Protein AF-E1KMV4-F1 (afdb_monomer)

Solvent-accessible surface area (backbone atoms only — not comparable to full-atom values): 3109 Å² total; per-residue (Å²): 142,74,71,68,66,66,50,52,19,55,48,37,32,52,52,19,49,51,52,40,52,51,47,65,72,63,64,60,93,59,69,65,58,57,52,51,23,49,52,40,28,52,50,20,47,52,52,32,54,54,53,61,58,73,78,108

Organism: NCBI:txid866771

Sequence (56 aa):
MKGYIKYLGLFCVMVGLILFVVHLLAKVHGNGLLFAGLTLVIGGTVAHVKLQKRDF

Mean predicted aligned error: 8.49 Å

Secondary structure (DSSP, 8-state):
--SHHHHHHHHHHHHHHHHHHHHHHHT-SSTHHHHHHHHHHHHHHHHHHHHHHHT-

Radius of gyration: 13.46 Å; Cα contacts (8 Å, |Δi|>4): 35; chains: 1; bounding box: 31×12×42 Å

Folds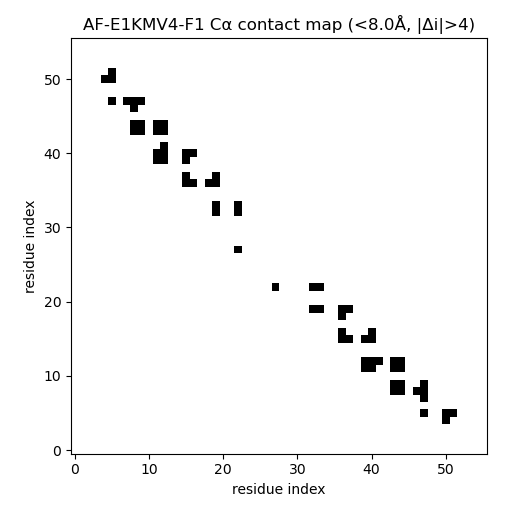eek 3Di:
DLPVQLVQLVVQLVVLVVQCVVCVVVVDPDCVSVVVSVVSNVVSNVSNVVS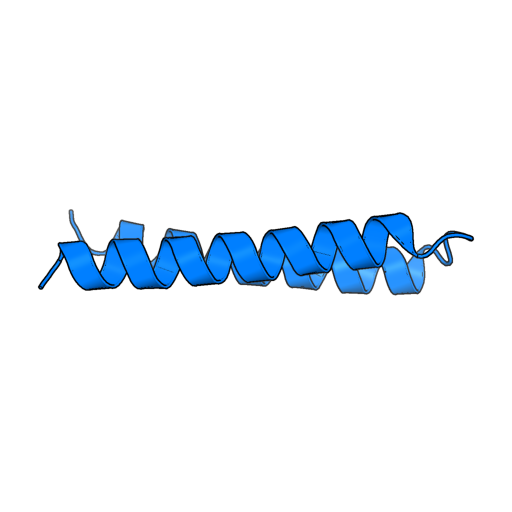VVVVD

pLDDT: mean 72.25, std 10.17, range [42.91, 83.94]

Structure (mmCIF, N/CA/C/O backbone):
data_AF-E1KMV4-F1
#
_entry.id   AF-E1KMV4-F1
#
loop_
_atom_site.group_PDB
_atom_site.id
_atom_site.type_symbol
_atom_site.label_atom_id
_atom_site.label_alt_id
_atom_site.label_comp_id
_atom_site.label_asym_id
_atom_site.label_entity_id
_atom_site.label_seq_id
_atom_site.pdbx_PDB_ins_code
_atom_site.Cartn_x
_atom_site.Cartn_y
_atom_site.Cartn_z
_atom_site.occupancy
_atom_site.B_iso_or_equiv
_atom_site.auth_seq_id
_atom_site.auth_comp_id
_atom_site.auth_asym_id
_atom_site.auth_atom_id
_atom_site.pdbx_PDB_model_num
ATOM 1 N N . MET A 1 1 ? -5.691 -4.521 24.325 1.00 48.94 1 MET A N 1
ATOM 2 C CA . MET A 1 1 ? -4.841 -4.518 23.111 1.00 48.94 1 MET A CA 1
ATOM 3 C C . MET A 1 1 ? -5.701 -4.636 21.838 1.00 48.94 1 MET A C 1
ATOM 5 O O . MET A 1 1 ? -5.614 -5.634 21.145 1.00 48.94 1 MET A O 1
ATOM 9 N N . LYS A 1 2 ? -6.576 -3.659 21.535 1.00 49.50 2 LYS A N 1
ATOM 10 C CA . LYS A 1 2 ? -7.478 -3.699 20.352 1.00 49.50 2 LYS A CA 1
ATOM 11 C C . LYS A 1 2 ? -7.242 -2.565 19.335 1.00 49.50 2 LYS A C 1
ATOM 13 O O . LYS A 1 2 ? -7.756 -2.615 18.231 1.00 49.50 2 LYS A O 1
ATOM 18 N N . GLY A 1 3 ? -6.421 -1.562 19.667 1.00 54.97 3 GLY A N 1
ATOM 19 C CA . GLY A 1 3 ? -6.205 -0.386 18.809 1.00 54.97 3 GLY A CA 1
ATOM 20 C C . GLY A 1 3 ? -5.260 -0.594 17.619 1.00 54.97 3 GLY A C 1
ATOM 21 O O . GLY A 1 3 ? -5.362 0.128 16.635 1.00 54.97 3 GLY A O 1
ATOM 22 N N . TYR A 1 4 ? -4.368 -1.591 17.667 1.00 58.94 4 TYR A N 1
ATOM 23 C CA . TYR A 1 4 ? -3.343 -1.802 16.629 1.00 58.94 4 TYR A CA 1
ATOM 24 C C . TYR A 1 4 ? -3.908 -2.248 15.275 1.00 58.94 4 TYR A C 1
ATOM 26 O O . TYR A 1 4 ? -3.325 -1.962 14.233 1.00 58.94 4 TYR A O 1
ATOM 34 N N . ILE A 1 5 ? -5.067 -2.906 15.277 1.00 60.75 5 ILE A N 1
ATOM 35 C CA . ILE A 1 5 ? -5.676 -3.477 14.070 1.00 60.75 5 ILE A CA 1
ATOM 36 C C . ILE A 1 5 ? -6.176 -2.363 13.134 1.00 60.75 5 ILE A C 1
ATOM 38 O O . ILE A 1 5 ? -6.109 -2.493 11.913 1.00 60.75 5 ILE A O 1
ATOM 42 N N . LYS A 1 6 ? -6.571 -1.217 13.706 1.00 60.84 6 LYS A N 1
ATOM 43 C CA . LYS A 1 6 ? -6.946 -0.003 12.968 1.00 60.84 6 LYS A CA 1
ATOM 44 C C . LYS A 1 6 ? -5.785 0.543 12.128 1.00 60.84 6 LYS A C 1
ATOM 46 O O . LYS A 1 6 ? -5.969 0.918 10.979 1.00 60.84 6 LYS A O 1
ATOM 51 N N . TYR A 1 7 ? -4.563 0.516 12.655 1.00 69.88 7 TYR A N 1
ATOM 52 C CA . TYR A 1 7 ? -3.385 1.015 11.936 1.00 69.88 7 TYR A CA 1
ATOM 53 C C . TYR A 1 7 ? -2.903 0.072 10.833 1.00 69.88 7 TYR A C 1
ATOM 55 O O . TYR A 1 7 ? -2.217 0.506 9.914 1.00 69.88 7 TYR A O 1
ATOM 63 N N . LEU A 1 8 ? -3.291 -1.201 10.885 1.00 72.81 8 LEU A N 1
ATOM 64 C CA . LEU A 1 8 ? -2.845 -2.232 9.949 1.00 72.81 8 LEU A CA 1
ATOM 65 C C . LEU A 1 8 ? -3.347 -1.958 8.521 1.00 72.81 8 LEU A C 1
ATOM 6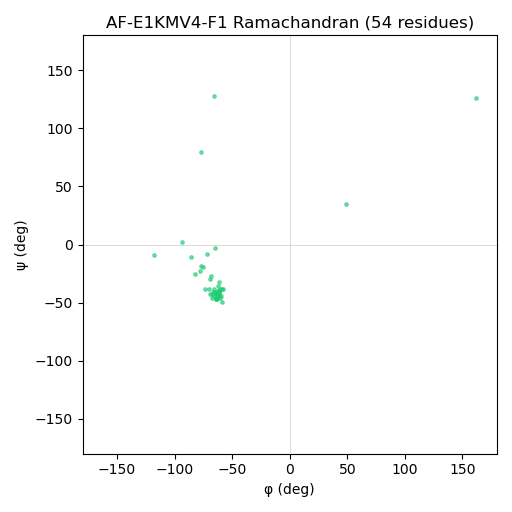7 O O . LEU A 1 8 ? -2.606 -2.109 7.550 1.00 72.81 8 LEU A O 1
ATOM 71 N N . GLY A 1 9 ? -4.580 -1.464 8.388 1.00 70.69 9 GLY A N 1
ATOM 72 C CA . GLY A 1 9 ? -5.115 -1.053 7.091 1.00 70.69 9 GLY A CA 1
ATOM 73 C C . GLY A 1 9 ? -4.516 0.261 6.576 1.00 70.69 9 GLY A C 1
ATOM 74 O O . GLY A 1 9 ? -4.195 0.356 5.393 1.00 70.69 9 GLY A O 1
ATOM 75 N N . LEU A 1 10 ? -4.270 1.233 7.463 1.00 74.75 10 LEU A N 1
ATOM 76 C CA . LEU A 1 10 ? -3.579 2.479 7.106 1.00 74.75 10 LEU A CA 1
ATOM 77 C C . LEU A 1 10 ? -2.147 2.201 6.617 1.00 74.75 10 LEU A C 1
ATOM 79 O O . LEU A 1 10 ? -1.703 2.764 5.620 1.00 74.75 10 LEU A O 1
ATOM 83 N N . PHE A 1 11 ? -1.452 1.275 7.281 1.00 81.25 11 PHE A N 1
ATOM 84 C CA . PHE A 1 11 ? -0.120 0.818 6.898 1.00 81.25 11 PHE A CA 1
ATOM 85 C C . PHE A 1 11 ? -0.124 0.179 5.506 1.00 81.25 11 PHE A C 1
ATOM 87 O O . PHE A 1 11 ? 0.745 0.469 4.690 1.00 81.25 11 PHE A O 1
ATOM 94 N N . CYS A 1 12 ? -1.139 -0.631 5.196 1.00 77.19 12 CYS A N 1
ATOM 95 C CA . CYS A 1 12 ? -1.287 -1.267 3.888 1.00 77.19 12 CYS A CA 1
ATOM 96 C C . CYS A 1 12 ? -1.477 -0.236 2.758 1.00 77.19 12 CYS A C 1
ATOM 98 O O . CYS A 1 12 ? -0.837 -0.337 1.710 1.00 77.19 12 CYS A O 1
ATOM 100 N N . VAL A 1 13 ? -2.279 0.808 2.999 1.00 79.44 13 VAL A N 1
ATOM 101 C CA . VAL A 1 13 ? -2.437 1.938 2.065 1.00 79.44 13 VAL A CA 1
ATOM 102 C C . VAL A 1 13 ? -1.118 2.695 1.891 1.00 79.44 13 VAL A C 1
ATOM 104 O O . VAL A 1 13 ? -0.728 2.999 0.764 1.00 79.44 13 VAL A O 1
ATOM 107 N N . MET A 1 14 ? -0.401 2.956 2.987 1.00 82.94 14 MET A N 1
ATOM 108 C CA . MET A 1 14 ? 0.875 3.673 2.957 1.00 82.94 14 MET A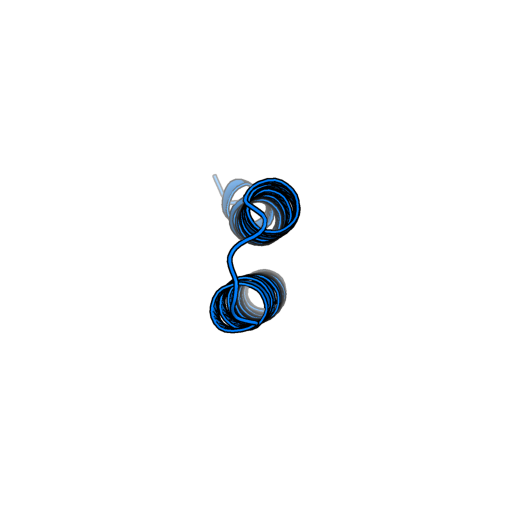 CA 1
ATOM 109 C C . MET A 1 14 ? 1.943 2.903 2.1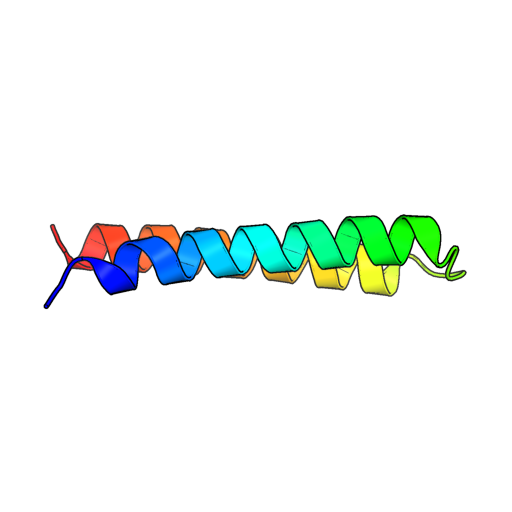66 1.00 82.94 14 MET A C 1
ATOM 111 O O . MET A 1 14 ? 2.631 3.484 1.329 1.00 82.94 14 MET A O 1
ATOM 115 N N . VAL A 1 15 ? 2.032 1.584 2.360 1.00 82.88 15 VAL A N 1
ATOM 116 C CA . VAL A 1 15 ? 2.931 0.700 1.599 1.00 82.88 15 VAL A CA 1
ATOM 117 C C . VAL A 1 15 ? 2.554 0.660 0.115 1.00 82.88 15 VAL A C 1
ATOM 119 O O . VAL A 1 15 ? 3.438 0.749 -0.737 1.00 82.88 15 VAL A O 1
ATOM 122 N N . GLY A 1 16 ? 1.258 0.591 -0.210 1.00 80.19 16 GLY A N 1
ATOM 123 C CA . GLY A 1 16 ? 0.781 0.652 -1.596 1.00 80.19 16 GLY A CA 1
ATOM 124 C C . GLY A 1 16 ? 1.146 1.965 -2.294 1.00 80.19 16 GLY A C 1
ATOM 125 O O . GLY A 1 16 ? 1.549 1.957 -3.457 1.00 80.19 16 GLY A O 1
ATOM 126 N N . LEU A 1 17 ? 1.092 3.084 -1.568 1.00 82.69 17 LEU A N 1
ATOM 127 C CA . LEU A 1 17 ? 1.489 4.393 -2.085 1.00 82.69 17 LEU A CA 1
ATOM 128 C C . LEU A 1 17 ? 3.004 4.489 -2.320 1.00 82.69 17 LEU A C 1
ATOM 130 O O . LEU A 1 17 ? 3.432 4.992 -3.356 1.00 82.69 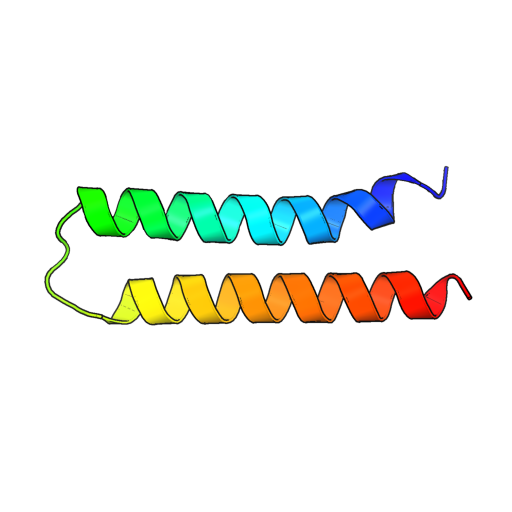17 LEU A O 1
ATOM 134 N N . ILE A 1 18 ? 3.821 3.971 -1.398 1.00 83.94 18 ILE A N 1
ATOM 135 C CA . ILE A 1 18 ? 5.285 3.938 -1.554 1.00 83.94 18 ILE A CA 1
ATOM 136 C C . ILE A 1 18 ? 5.670 3.106 -2.782 1.00 83.94 18 ILE A C 1
ATOM 138 O O . ILE A 1 18 ? 6.485 3.550 -3.590 1.00 83.94 18 ILE A O 1
ATOM 142 N N . LEU A 1 19 ? 5.042 1.941 -2.973 1.00 77.56 19 LEU A N 1
ATOM 143 C CA . LEU A 1 19 ? 5.223 1.118 -4.173 1.00 77.56 19 LEU A CA 1
ATOM 144 C C . LEU A 1 19 ? 4.874 1.882 -5.455 1.00 77.56 19 LEU A C 1
ATOM 146 O O . LEU A 1 19 ? 5.582 1.754 -6.452 1.00 77.56 19 LEU A O 1
ATOM 150 N N . PHE A 1 20 ? 3.834 2.716 -5.417 1.00 76.38 20 PHE A N 1
ATOM 151 C CA . PHE A 1 20 ? 3.441 3.562 -6.542 1.00 76.38 20 PHE A CA 1
ATOM 152 C C . PHE A 1 20 ? 4.524 4.594 -6.892 1.00 76.38 20 PHE A C 1
ATOM 154 O O . PHE A 1 20 ? 4.894 4.734 -8.057 1.00 76.38 20 PHE A O 1
ATOM 161 N N . VAL A 1 21 ? 5.084 5.271 -5.884 1.00 81.00 21 VAL A N 1
ATOM 162 C CA . VAL A 1 21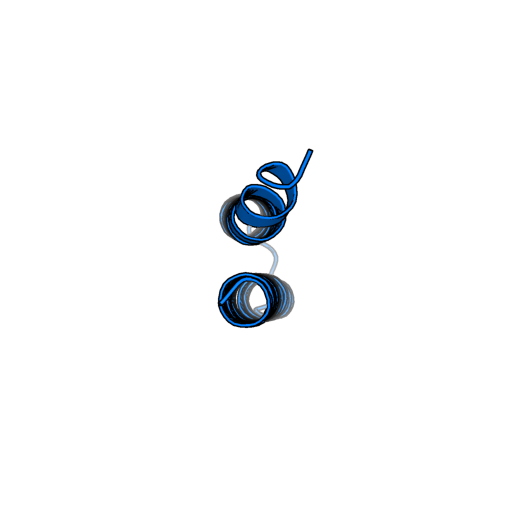 ? 6.162 6.263 -6.058 1.00 81.00 21 VAL A CA 1
ATOM 163 C C . VAL A 1 21 ? 7.450 5.609 -6.560 1.00 81.00 21 VAL A C 1
ATOM 165 O O . VAL A 1 21 ? 8.071 6.113 -7.496 1.00 81.00 21 VAL A O 1
ATOM 168 N N . VAL A 1 22 ? 7.833 4.463 -5.986 1.00 80.94 22 VAL A N 1
ATOM 169 C CA . VAL A 1 22 ? 9.005 3.690 -6.426 1.00 80.94 22 VAL A CA 1
ATOM 170 C C . VAL A 1 22 ? 8.831 3.232 -7.867 1.00 80.94 22 VAL A C 1
ATOM 172 O O . VAL A 1 22 ? 9.778 3.302 -8.643 1.00 80.94 22 VAL A O 1
ATOM 175 N N . HIS A 1 23 ? 7.627 2.816 -8.260 1.00 73.62 23 HIS A N 1
ATOM 176 C CA . HIS A 1 23 ? 7.373 2.417 -9.635 1.00 73.62 23 HIS A CA 1
ATOM 177 C C . HIS A 1 23 ? 7.478 3.580 -10.626 1.00 73.62 23 HIS A C 1
ATOM 179 O O . HIS A 1 23 ? 8.058 3.425 -11.702 1.00 73.62 23 HIS A O 1
ATOM 185 N N . LEU A 1 24 ? 6.964 4.749 -10.236 1.00 72.62 24 LEU A N 1
ATOM 186 C CA . LEU A 1 24 ? 7.063 5.979 -11.018 1.00 72.62 24 LEU A CA 1
ATOM 187 C C . LEU A 1 24 ? 8.533 6.394 -11.220 1.00 72.62 24 LEU A C 1
ATOM 189 O O . LEU A 1 24 ? 8.923 6.764 -12.327 1.00 72.62 24 LEU A O 1
ATOM 193 N N . LEU A 1 25 ? 9.354 6.275 -10.170 1.00 76.94 25 LEU A N 1
ATOM 194 C CA . LEU A 1 25 ? 10.799 6.540 -10.202 1.00 76.94 25 LEU A CA 1
ATOM 195 C C . LEU A 1 25 ? 11.583 5.490 -10.999 1.00 76.94 25 LEU A C 1
ATOM 197 O O . LEU A 1 25 ? 12.515 5.839 -11.720 1.00 76.94 25 LEU A O 1
ATOM 201 N N . ALA A 1 26 ? 11.199 4.216 -10.898 1.00 76.62 26 ALA A N 1
ATOM 202 C CA . ALA A 1 26 ? 11.862 3.105 -11.577 1.00 76.62 26 ALA A CA 1
ATOM 203 C C . ALA A 1 26 ? 11.612 3.079 -13.095 1.00 76.62 26 ALA A C 1
ATOM 205 O O . ALA A 1 26 ? 12.249 2.289 -13.790 1.00 76.62 26 ALA A O 1
ATOM 206 N N . LYS A 1 27 ? 10.711 3.930 -13.617 1.00 67.25 27 LYS A N 1
ATOM 207 C CA . LYS A 1 27 ? 10.452 4.108 -15.059 1.00 67.25 27 LYS A CA 1
ATOM 208 C C . LYS A 1 27 ? 10.243 2.775 -15.799 1.00 67.25 27 LYS A C 1
ATOM 210 O O . LYS A 1 27 ? 10.657 2.604 -16.945 1.00 67.25 27 LYS A O 1
ATOM 215 N N . VAL A 1 28 ? 9.616 1.811 -15.123 1.00 66.81 28 VAL A N 1
ATOM 216 C CA . VAL A 1 28 ? 9.353 0.481 -15.677 1.00 66.81 28 VAL A CA 1
ATOM 217 C C . VAL A 1 28 ? 8.380 0.616 -16.843 1.00 66.81 28 VAL A C 1
ATOM 219 O O . VAL A 1 28 ? 7.311 1.214 -16.729 1.00 66.81 28 VAL A O 1
ATOM 222 N N . HIS A 1 29 ? 8.764 0.049 -17.983 1.00 63.28 29 HIS A N 1
ATOM 223 C CA . HIS A 1 29 ? 7.990 0.078 -19.216 1.00 63.28 29 HIS A CA 1
ATOM 224 C C . HIS A 1 29 ? 6.843 -0.945 -19.121 1.00 63.28 29 HIS A C 1
ATOM 226 O O . HIS A 1 29 ? 6.951 -2.073 -19.594 1.00 63.28 29 HIS A O 1
ATOM 232 N N . GLY A 1 30 ? 5.762 -0.578 -18.431 1.00 64.62 30 GLY A N 1
ATOM 233 C CA . GLY A 1 30 ? 4.555 -1.398 -18.325 1.00 64.62 30 GLY A CA 1
ATOM 234 C C . GLY A 1 30 ? 3.651 -0.992 -17.162 1.00 64.62 30 GLY A C 1
ATOM 235 O O . GLY A 1 30 ? 4.066 -0.999 -16.009 1.00 64.62 30 GLY A O 1
ATOM 236 N N . ASN A 1 31 ? 2.372 -0.724 -17.446 1.00 70.31 31 ASN A N 1
ATOM 237 C CA . ASN A 1 31 ? 1.368 -0.333 -16.444 1.00 70.31 31 ASN A CA 1
ATOM 238 C C . ASN A 1 31 ? 1.048 -1.413 -15.390 1.00 70.31 31 ASN A C 1
ATOM 240 O O . ASN A 1 31 ? 0.260 -1.156 -14.480 1.00 70.31 31 ASN A O 1
ATOM 244 N N . GLY A 1 32 ? 1.626 -2.614 -15.488 1.00 72.94 32 GLY A N 1
ATOM 245 C CA . GLY A 1 32 ? 1.300 -3.748 -14.619 1.00 72.94 32 GLY A CA 1
ATOM 246 C C . GLY A 1 32 ? 1.523 -3.470 -13.132 1.00 72.94 32 GLY A C 1
ATOM 247 O O . GLY A 1 32 ? 0.699 -3.851 -12.306 1.00 72.94 32 GLY A O 1
ATOM 248 N N . LEU A 1 33 ? 2.582 -2.746 -12.770 1.00 70.56 33 LEU A N 1
ATOM 249 C CA . LEU A 1 33 ? 2.869 -2.458 -11.361 1.00 70.56 33 LEU A CA 1
ATOM 250 C C . LEU A 1 33 ? 2.057 -1.265 -10.829 1.00 70.56 33 LEU A C 1
ATOM 252 O O . LEU A 1 33 ? 1.773 -1.222 -9.636 1.00 70.56 33 LEU A O 1
ATOM 256 N N . LEU A 1 34 ? 1.633 -0.334 -11.698 1.00 74.88 34 LEU A N 1
ATOM 257 C CA . LEU A 1 34 ? 0.638 0.687 -11.339 1.00 74.88 34 LEU A CA 1
ATOM 258 C C . LEU A 1 34 ? -0.689 0.017 -10.983 1.00 74.88 34 LEU A C 1
ATOM 260 O O . LEU A 1 34 ? -1.286 0.351 -9.962 1.00 74.88 34 LEU A O 1
ATOM 264 N N . PHE A 1 35 ? -1.115 -0.966 -11.783 1.00 79.88 35 PHE A N 1
ATOM 265 C CA . PHE A 1 35 ? -2.298 -1.773 -11.486 1.00 79.88 35 PHE A CA 1
ATOM 266 C C . PHE A 1 35 ? -2.124 -2.585 -10.202 1.00 79.88 35 PHE A C 1
ATOM 268 O O . PHE A 1 35 ? -3.014 -2.556 -9.359 1.00 79.88 35 PHE A O 1
ATOM 275 N N . ALA A 1 36 ? -0.973 -3.231 -10.001 1.00 78.94 36 ALA A N 1
ATOM 276 C CA . ALA A 1 36 ? -0.693 -3.968 -8.769 1.00 78.94 36 ALA A CA 1
ATOM 277 C C . ALA A 1 36 ? -0.737 -3.058 -7.528 1.00 78.94 36 ALA A C 1
ATOM 279 O O . ALA A 1 36 ? -1.376 -3.406 -6.536 1.00 78.94 36 ALA A O 1
ATOM 280 N N . GLY A 1 37 ? -0.128 -1.869 -7.600 1.00 77.62 37 GLY A N 1
ATOM 281 C CA . GLY A 1 37 ? -0.183 -0.863 -6.537 1.00 77.62 37 GLY A CA 1
ATOM 282 C C . GLY A 1 37 ? -1.610 -0.382 -6.271 1.00 77.62 37 GLY A C 1
ATOM 283 O O . GLY A 1 37 ? -2.029 -0.304 -5.117 1.00 77.62 37 GLY A O 1
ATOM 284 N N . LEU A 1 38 ? -2.394 -0.145 -7.325 1.00 81.69 38 LEU A N 1
ATOM 285 C CA . LEU A 1 38 ? -3.796 0.257 -7.213 1.00 81.69 38 LEU A CA 1
ATOM 286 C C . LEU A 1 38 ? -4.649 -0.835 -6.549 1.00 81.69 38 LEU A C 1
ATOM 288 O O . LEU A 1 38 ? -5.404 -0.547 -5.621 1.00 81.69 38 LEU A O 1
ATOM 292 N N . THR A 1 39 ? -4.509 -2.094 -6.971 1.00 82.50 39 THR A N 1
ATOM 293 C CA . THR A 1 39 ? -5.218 -3.230 -6.364 1.00 82.50 39 THR A CA 1
ATOM 294 C C . THR A 1 39 ? -4.819 -3.415 -4.901 1.00 82.50 39 THR A C 1
ATOM 296 O O . THR A 1 39 ? -5.680 -3.717 -4.075 1.00 82.50 39 THR A O 1
ATOM 299 N N . LEU A 1 40 ? -3.552 -3.169 -4.551 1.00 78.50 40 LEU A N 1
ATOM 300 C CA . LEU A 1 40 ? -3.066 -3.232 -3.173 1.00 78.50 40 LEU A CA 1
ATOM 301 C C . LEU A 1 40 ? -3.665 -2.118 -2.301 1.00 78.50 40 LEU A C 1
ATOM 303 O O . LEU A 1 40 ? -4.117 -2.387 -1.190 1.00 78.50 40 LEU A O 1
ATOM 307 N N . VAL A 1 41 ? -3.742 -0.886 -2.817 1.00 81.75 41 VAL A N 1
ATOM 308 C CA . VAL A 1 41 ? -4.379 0.248 -2.124 1.00 81.75 41 VAL A CA 1
ATOM 309 C C . VAL A 1 41 ? -5.875 0.000 -1.932 1.00 81.75 41 VAL A C 1
ATOM 311 O O . VAL A 1 41 ? -6.390 0.185 -0.826 1.00 81.75 41 VAL A O 1
ATOM 314 N N . ILE A 1 42 ? -6.576 -0.467 -2.970 1.00 83.56 42 ILE A N 1
ATOM 315 C CA . ILE A 1 42 ? -8.008 -0.789 -2.893 1.00 83.56 42 ILE A CA 1
ATOM 316 C C . ILE A 1 42 ? -8.236 -1.938 -1.903 1.00 83.56 42 ILE A C 1
ATOM 318 O O . ILE A 1 42 ? -9.0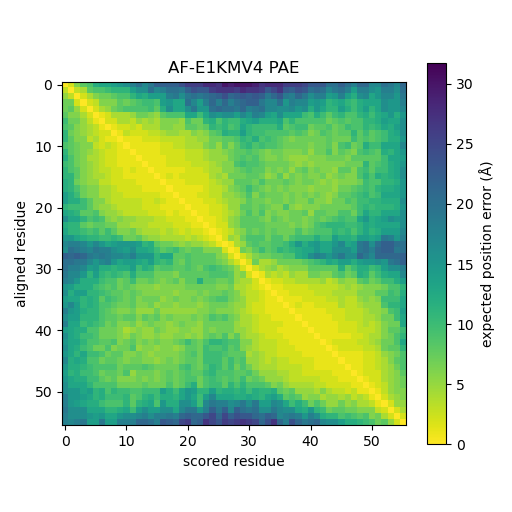89 -1.827 -1.023 1.00 83.56 42 ILE A O 1
ATOM 322 N N . GLY A 1 43 ? -7.444 -3.010 -1.985 1.00 83.25 43 GLY A N 1
ATOM 323 C CA . GLY A 1 43 ? -7.518 -4.153 -1.074 1.00 83.25 43 GLY A CA 1
ATOM 324 C C . GLY A 1 43 ? -7.251 -3.765 0.382 1.00 83.25 43 GLY A C 1
ATOM 325 O O . GLY A 1 43 ? -8.031 -4.123 1.265 1.00 83.25 43 GLY A O 1
ATOM 326 N N . GLY A 1 44 ? -6.211 -2.964 0.628 1.00 79.12 44 GLY A N 1
ATOM 327 C CA . GLY A 1 44 ? -5.886 -2.422 1.948 1.00 79.12 44 GLY A CA 1
ATOM 328 C C . GLY A 1 44 ? -6.990 -1.521 2.504 1.00 79.12 44 GLY A C 1
ATOM 329 O O . GLY A 1 44 ? -7.350 -1.638 3.676 1.00 79.12 44 GLY A O 1
ATOM 330 N N . THR A 1 45 ? -7.605 -0.693 1.656 1.00 80.50 45 THR A N 1
ATOM 331 C CA . THR A 1 45 ? -8.730 0.177 2.037 1.00 80.50 45 THR A CA 1
ATOM 332 C C . THR A 1 45 ? -9.981 -0.635 2.378 1.00 80.50 45 THR A C 1
ATOM 334 O O . THR A 1 45 ? -10.602 -0.410 3.417 1.00 80.50 45 THR A O 1
ATOM 337 N N . VAL A 1 46 ? -10.342 -1.626 1.557 1.00 81.06 46 VAL A N 1
ATOM 338 C CA . VAL A 1 46 ? -11.496 -2.505 1.816 1.00 81.06 46 VAL A CA 1
ATOM 339 C C . VAL A 1 46 ? -11.281 -3.330 3.085 1.00 81.06 46 VAL A C 1
ATOM 341 O O . VAL A 1 46 ? -12.203 -3.452 3.894 1.00 81.06 46 VAL A O 1
ATOM 344 N N . ALA A 1 47 ? -10.072 -3.858 3.297 1.00 77.50 47 ALA A N 1
ATOM 345 C CA . ALA A 1 47 ? -9.710 -4.568 4.520 1.00 77.50 47 ALA A CA 1
ATOM 346 C C . ALA A 1 47 ? -9.799 -3.652 5.749 1.00 77.50 47 ALA A C 1
ATOM 348 O O . ALA A 1 47 ? -10.391 -4.050 6.752 1.00 77.50 47 ALA A O 1
ATOM 349 N N . HIS A 1 48 ? -9.303 -2.413 5.652 1.00 73.12 48 HIS A N 1
ATOM 350 C CA . HIS A 1 48 ? -9.411 -1.407 6.710 1.00 73.12 48 HIS A CA 1
ATOM 351 C C . HIS A 1 48 ? -10.873 -1.109 7.066 1.00 73.12 48 HIS A C 1
ATOM 353 O O . HIS A 1 48 ? -11.252 -1.171 8.233 1.00 73.12 48 HIS A O 1
ATOM 359 N N . VAL A 1 49 ? -11.721 -0.852 6.064 1.00 75.62 49 VAL A N 1
ATOM 360 C CA . VAL A 1 49 ? -13.149 -0.559 6.269 1.00 75.62 49 VAL A CA 1
ATOM 361 C C . VAL A 1 49 ? -13.892 -1.771 6.841 1.00 75.62 49 VAL A C 1
ATOM 363 O O . VAL A 1 49 ? -14.713 -1.609 7.744 1.00 75.62 49 VAL A O 1
ATOM 366 N N . LYS A 1 50 ? -13.607 -2.994 6.367 1.00 73.00 50 LYS A N 1
ATOM 367 C CA . LYS A 1 50 ? -14.205 -4.220 6.929 1.00 73.00 50 LYS A CA 1
ATOM 368 C C . LYS A 1 50 ? -13.776 -4.467 8.371 1.00 73.00 50 LYS A C 1
ATOM 370 O O . LYS A 1 50 ? -14.614 -4.873 9.168 1.00 73.00 50 LYS A O 1
ATOM 375 N N . LEU A 1 51 ? -12.504 -4.249 8.698 1.00 67.81 51 LEU A N 1
ATOM 376 C CA . LEU A 1 51 ? -12.001 -4.378 10.066 1.00 67.81 51 LEU A CA 1
ATOM 377 C C . LEU A 1 51 ? -12.664 -3.345 10.978 1.00 67.81 51 LEU A C 1
ATOM 379 O O . LEU A 1 51 ? -13.222 -3.715 12.002 1.00 67.81 51 LEU A O 1
ATOM 383 N N . GLN A 1 52 ? -12.736 -2.086 10.542 1.00 65.06 52 GLN A N 1
ATOM 384 C CA . GLN A 1 52 ? -13.380 -1.016 11.301 1.00 65.06 52 GLN A CA 1
ATOM 385 C C . GLN A 1 52 ? -14.881 -1.261 11.541 1.00 65.06 52 GLN A C 1
ATOM 387 O O . GLN A 1 52 ? -15.395 -0.871 12.585 1.00 65.06 52 GLN A O 1
ATOM 392 N N . LYS A 1 53 ? -15.584 -1.918 10.608 1.00 58.44 53 LYS A N 1
ATOM 393 C CA . LYS A 1 53 ? -16.999 -2.299 10.769 1.00 58.44 53 LYS A CA 1
ATOM 394 C C . LYS A 1 53 ? -17.232 -3.516 11.672 1.00 58.44 53 LYS A C 1
ATOM 396 O O . LYS A 1 53 ? -18.361 -3.703 12.095 1.00 58.44 53 LYS A O 1
ATOM 401 N N . ARG A 1 54 ? -16.223 -4.357 11.930 1.00 55.19 54 ARG A N 1
ATOM 402 C CA . ARG A 1 54 ? -16.342 -5.521 12.838 1.00 55.19 54 ARG A CA 1
ATOM 403 C C . ARG A 1 54 ? -16.094 -5.161 14.306 1.00 55.19 54 ARG A C 1
ATOM 405 O O . ARG A 1 54 ? -16.346 -5.991 15.169 1.00 55.19 54 ARG A O 1
ATOM 412 N N . ASP A 1 55 ? -15.596 -3.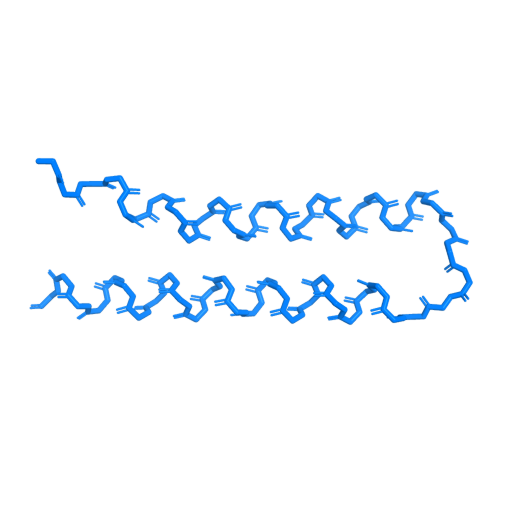954 14.562 1.00 50.25 55 ASP A N 1
ATOM 413 C CA . ASP A 1 55 ? -15.436 -3.369 15.898 1.00 50.25 55 ASP A CA 1
ATOM 414 C C . ASP A 1 55 ? -16.640 -2.492 16.328 1.00 50.25 55 ASP A C 1
ATOM 416 O O . ASP A 1 55 ? -16.596 -1.912 17.412 1.00 50.25 55 ASP A O 1
ATOM 420 N N . PHE A 1 56 ? -17.689 -2.384 15.498 1.00 42.91 56 PHE A N 1
ATOM 421 C CA . PHE A 1 56 ? -18.983 -1.753 15.813 1.00 42.91 56 PHE A CA 1
ATOM 422 C C . PHE A 1 56 ? -20.045 -2.823 16.073 1.00 42.91 56 PHE A C 1
ATOM 424 O O . PHE A 1 56 ? -20.904 -2.577 16.947 1.00 42.91 56 PHE A O 1
#

Nearest PDB structures (foldseek):
  6s1k-assembly1_K  TM=8.481E-01  e=6.988E+00  Escherichia coli str. K-12 substr. MG1655star
  2rmk-assembly1_B  TM=7.650E-01  e=8.946E+00  Homo sapiens
  6bml-assembly1_A  TM=5.760E-01  e=4.824E+00  Homo sapiens